Protein AF-A0A383S2K7-F1 (afdb_monomer)

Radius of gyration: 27.55 Å; Cα contacts (8 Å, |Δi|>4): 71; chains: 1; bounding box: 67×61×61 Å

Organism: NCBI:txid119981

InterPro domains:
  IPR003716 DNA-directed RNA polymerase, omega subunit [MF_00366] (6-78)
  IPR003716 DNA-directed RNA polymerase, omega subunit [PTHR34476] (7-88)
  IPR003716 DNA-directed RNA polymerase, omega subunit [TIGR00690] (7-76)
  IPR006110 RNA polymerase, subunit omega/Rpo6/RPB6 [PF01192] (13-77)
  IPR006110 RNA polymerase, subunit omega/Rpo6/RPB6 [SM01409] (13-77)
  IPR036161 RPB6/omega subunit-like superfamily [G3DSA:3.90.940.10] (10-98)
  IPR036161 RPB6/omega subunit-like superfamily [SSF63562] (8-86)

Foldseek 3Di:
DDDPDPCPPPPVLLCVLPVDPVVSCVQLVVQLVLQVVCVVCVVVPDRPGDHQPDDDDVPDRSSVSSSVCSSVVVDDDDDDDPVVVVVVVVVVVVPPVPPPPPPCPVVVVVPDPDDDDD

Mean predicted aligned error: 14.01 Å

Solvent-accessible surface area (backbone atoms only — not comparable to full-atom values): 7595 Å² total; per-residue (Å²): 133,80,66,76,76,98,46,63,69,48,73,70,62,43,48,78,73,30,99,41,76,68,54,44,53,51,53,30,53,54,45,15,48,36,33,47,49,21,67,64,27,66,83,70,76,57,81,84,44,64,60,79,92,58,96,75,64,90,88,58,54,41,54,60,53,28,46,48,33,47,63,67,64,78,64,87,84,78,88,77,59,65,68,59,53,51,48,53,52,54,52,67,71,60,53,75,88,72,67,78,63,67,90,58,65,76,55,67,75,68,72,72,90,78,91,86,80,136

Structure (mmCIF, N/CA/C/O backbone):
data_AF-A0A383S2K7-F1
#
_entry.id   AF-A0A383S2K7-F1
#
loop_
_atom_site.group_PDB
_atom_site.id
_atom_site.type_symbol
_atom_site.label_atom_id
_atom_site.label_alt_id
_atom_site.label_comp_id
_atom_site.label_asym_id
_atom_site.label_entity_id
_atom_site.label_seq_id
_atom_site.pdbx_PDB_ins_code
_atom_site.Cartn_x
_atom_site.Cartn_y
_atom_site.Cartn_z
_atom_site.occupancy
_atom_site.B_iso_or_equiv
_atom_site.auth_seq_id
_atom_site.auth_comp_id
_atom_site.auth_asym_id
_atom_site.auth_atom_id
_atom_site.pdbx_PDB_model_num
ATOM 1 N N . MET A 1 1 ? -12.571 -20.388 15.373 1.00 38.66 1 MET A N 1
ATOM 2 C CA . MET A 1 1 ? -11.587 -19.719 16.246 1.00 38.66 1 MET A CA 1
ATOM 3 C C . MET A 1 1 ? -11.066 -18.555 15.426 1.00 38.66 1 MET A C 1
ATOM 5 O O . MET A 1 1 ? -10.337 -18.786 14.475 1.00 38.66 1 MET A O 1
ATOM 9 N N . THR A 1 2 ? -11.609 -17.361 15.644 1.00 52.72 2 THR A N 1
ATOM 10 C CA . THR A 1 2 ? -11.209 -16.138 14.935 1.00 52.72 2 THR A CA 1
ATOM 11 C C . THR A 1 2 ? -9.810 -15.739 15.405 1.00 52.72 2 THR A C 1
ATOM 13 O O . THR A 1 2 ? -9.583 -15.753 16.616 1.00 52.72 2 THR A O 1
ATOM 16 N N . PRO A 1 3 ? -8.855 -15.445 14.508 1.00 50.84 3 PRO A N 1
ATOM 17 C CA . PRO A 1 3 ? -7.537 -14.986 14.926 1.00 50.84 3 PRO A CA 1
ATOM 18 C C . PRO A 1 3 ? -7.681 -13.609 15.586 1.00 50.84 3 PRO A C 1
ATOM 20 O O . PRO A 1 3 ? -8.101 -12.646 14.951 1.00 50.84 3 PRO A O 1
ATOM 23 N N . GLU A 1 4 ? -7.389 -13.519 16.883 1.00 47.62 4 GLU A N 1
ATOM 24 C CA . GLU A 1 4 ? -7.409 -12.260 17.629 1.00 47.62 4 GLU A CA 1
ATOM 25 C C . GLU A 1 4 ? -5.987 -11.702 17.758 1.00 47.62 4 GLU A C 1
ATOM 27 O O . GLU A 1 4 ? -5.099 -12.371 18.282 1.00 47.62 4 GLU A O 1
ATOM 32 N N . GLY A 1 5 ? -5.784 -10.459 17.306 1.00 55.66 5 GLY A N 1
ATOM 33 C CA . GLY A 1 5 ? -4.545 -9.698 17.503 1.00 55.66 5 GLY A CA 1
ATOM 34 C C . GLY A 1 5 ? -3.417 -10.038 16.516 1.00 55.66 5 GLY A C 1
ATOM 35 O O . GLY A 1 5 ? -2.960 -11.173 16.425 1.00 55.66 5 GLY A O 1
ATOM 36 N N . SER A 1 6 ? -2.983 -9.023 15.756 1.00 54.38 6 SER A N 1
ATOM 37 C CA . SER A 1 6 ? -1.905 -8.994 14.738 1.00 54.38 6 SER A CA 1
ATOM 38 C C . SER A 1 6 ? -1.874 -10.071 13.640 1.00 54.38 6 SER A C 1
ATOM 40 O O . SER A 1 6 ? -1.004 -9.999 12.779 1.00 54.38 6 SER A O 1
ATOM 42 N N . THR A 1 7 ? -2.757 -11.068 13.672 1.00 56.25 7 THR A N 1
ATOM 43 C CA . THR A 1 7 ? -2.782 -12.234 12.765 1.00 56.25 7 THR A CA 1
ATOM 44 C C . THR A 1 7 ? -4.076 -12.335 11.953 1.00 56.25 7 THR A C 1
ATOM 46 O O . THR A 1 7 ? -4.315 -13.339 11.291 1.00 56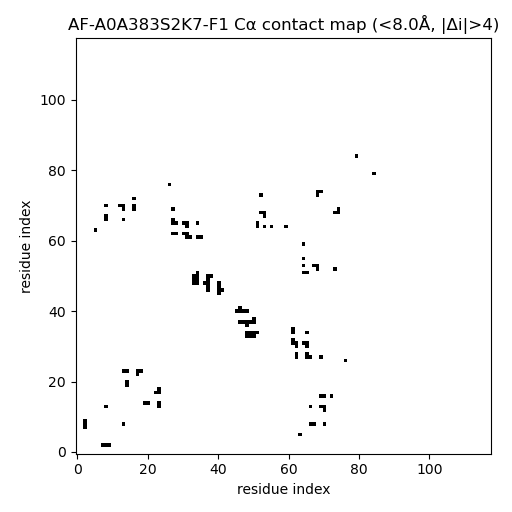.25 7 THR A O 1
ATOM 49 N N . ALA A 1 8 ? -4.906 -11.293 12.008 1.00 63.25 8 ALA A N 1
ATOM 50 C CA . ALA A 1 8 ? -6.060 -11.105 11.143 1.00 63.25 8 ALA A CA 1
ATOM 51 C C . ALA A 1 8 ? -5.751 -9.937 10.193 1.00 63.25 8 ALA A C 1
ATOM 53 O O . ALA A 1 8 ? -5.478 -8.843 10.703 1.00 63.25 8 ALA A O 1
ATOM 54 N N . PRO A 1 9 ? -5.784 -10.110 8.861 1.00 75.75 9 PRO A N 1
ATOM 55 C CA . PRO A 1 9 ? -6.049 -11.332 8.077 1.00 75.75 9 PRO A CA 1
ATOM 56 C C . PRO A 1 9 ? -4.930 -12.385 8.163 1.00 75.75 9 PRO A C 1
ATOM 58 O O . PRO A 1 9 ? -3.791 -12.058 8.513 1.00 75.75 9 PRO A O 1
ATOM 61 N N . SER A 1 10 ? -5.253 -13.653 7.871 1.00 84.00 10 SER A N 1
ATOM 62 C CA . SER A 1 10 ? -4.236 -14.707 7.854 1.00 84.00 10 SER A CA 1
ATOM 63 C C . SER A 1 10 ? -3.337 -14.559 6.622 1.00 84.00 10 SER A C 1
ATOM 65 O O . SER A 1 10 ? -3.732 -14.011 5.595 1.00 84.00 10 SER A O 1
ATOM 67 N N . VAL A 1 11 ? -2.089 -15.024 6.716 1.00 83.75 11 VAL A N 1
ATOM 68 C CA . VAL A 1 11 ? -1.142 -14.912 5.592 1.00 83.75 11 VAL A CA 1
ATOM 69 C C . VAL A 1 11 ? -1.595 -15.744 4.395 1.00 83.75 11 VAL A C 1
ATOM 71 O O . VAL A 1 11 ? -1.309 -15.358 3.268 1.00 83.75 11 VAL A O 1
ATOM 74 N N . ASP A 1 12 ? -2.286 -16.858 4.629 1.00 85.25 12 ASP A N 1
ATOM 75 C CA . ASP A 1 12 ? -2.773 -17.717 3.553 1.00 85.25 12 ASP A CA 1
ATOM 76 C C . ASP A 1 12 ? -3.890 -17.019 2.762 1.00 85.25 12 ASP A C 1
ATOM 78 O O . ASP A 1 12 ? -3.817 -17.003 1.536 1.00 85.25 12 ASP A O 1
ATOM 82 N N . ASP A 1 13 ? -4.813 -16.330 3.445 1.00 88.81 13 ASP A N 1
ATOM 83 C CA . ASP A 1 13 ? -5.873 -15.533 2.799 1.00 88.81 13 ASP A CA 1
ATOM 84 C C . ASP A 1 13 ? -5.263 -14.421 1.922 1.00 88.81 13 ASP A C 1
ATOM 86 O O . ASP A 1 13 ? -5.619 -14.226 0.762 1.00 88.81 13 ASP A O 1
ATOM 90 N N . LEU A 1 14 ? -4.233 -13.739 2.430 1.00 88.50 14 LEU A N 1
ATOM 91 C CA . LEU A 1 14 ? -3.540 -12.682 1.688 1.00 88.50 14 LEU A CA 1
ATOM 92 C C . LEU A 1 14 ? -2.818 -13.178 0.426 1.00 88.50 14 LEU A C 1
ATOM 94 O O . LEU A 1 14 ? -2.623 -12.408 -0.519 1.00 88.50 14 LEU A O 1
ATOM 98 N N . LEU A 1 15 ? -2.388 -14.441 0.409 1.00 90.75 15 LEU A N 1
ATOM 99 C CA . LEU A 1 15 ? -1.729 -15.049 -0.747 1.00 90.75 15 LEU A CA 1
ATOM 100 C C . LEU A 1 15 ? -2.722 -15.467 -1.842 1.00 90.75 15 LEU A C 1
ATOM 102 O O . LEU A 1 15 ? -2.290 -15.774 -2.950 1.00 90.75 15 LEU A O 1
ATOM 106 N N . GLU A 1 16 ? -4.033 -15.418 -1.592 1.00 90.88 16 GLU A N 1
ATOM 107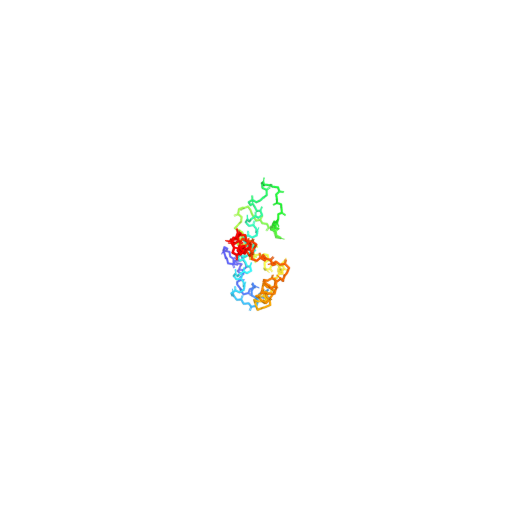 C CA . GLU A 1 16 ? -5.040 -15.548 -2.655 1.00 90.88 16 GLU A CA 1
ATOM 108 C C . GLU A 1 16 ? -5.077 -14.299 -3.555 1.00 90.88 16 GLU A C 1
ATOM 110 O O . GLU A 1 16 ? -5.397 -14.386 -4.741 1.00 90.88 16 GLU A O 1
ATOM 115 N N . HIS A 1 17 ? -4.683 -13.141 -3.014 1.00 89.62 17 HIS A N 1
ATOM 116 C CA . HIS A 1 17 ? -4.665 -11.856 -3.720 1.00 89.62 17 HIS A CA 1
ATOM 117 C C . HIS A 1 17 ? -3.300 -11.507 -4.326 1.00 89.62 17 HIS A C 1
ATOM 119 O O . HIS A 1 17 ? -3.201 -10.654 -5.214 1.00 89.62 17 HIS A O 1
ATOM 125 N N . VAL A 1 18 ? -2.225 -12.137 -3.845 1.00 88.56 18 VAL A N 1
ATOM 126 C CA . VAL A 1 18 ? -0.851 -11.826 -4.244 1.00 88.56 18 VAL A CA 1
ATOM 127 C C . VAL A 1 18 ? -0.072 -13.106 -4.526 1.00 88.56 18 VAL A C 1
ATOM 129 O O . VAL A 1 18 ? -0.016 -14.015 -3.710 1.00 88.56 18 VAL A O 1
ATOM 132 N N . ASP A 1 19 ? 0.605 -13.138 -5.669 1.00 86.75 19 ASP A N 1
ATOM 133 C CA . ASP A 1 19 ? 1.316 -14.303 -6.209 1.00 86.75 19 ASP A CA 1
ATOM 134 C C . ASP A 1 19 ? 2.465 -14.849 -5.334 1.00 86.75 19 ASP A C 1
ATOM 136 O O . ASP A 1 19 ? 2.860 -16.009 -5.460 1.00 86.75 19 ASP A O 1
ATOM 140 N N . SER A 1 20 ? 3.057 -14.013 -4.477 1.00 91.12 20 SER A N 1
ATOM 141 C CA . SER A 1 20 ? 4.238 -14.366 -3.696 1.00 91.12 20 SER A CA 1
ATOM 142 C C . SER A 1 20 ? 4.327 -13.619 -2.367 1.00 91.12 20 SER A C 1
ATOM 144 O O . SER A 1 20 ? 3.948 -12.454 -2.231 1.00 91.12 20 SER A O 1
ATOM 146 N N . LYS A 1 21 ? 4.956 -14.268 -1.378 1.00 91.31 21 LYS A N 1
ATOM 147 C CA . LYS A 1 21 ? 5.216 -13.681 -0.050 1.00 91.31 21 LYS A CA 1
ATOM 148 C C . LYS A 1 21 ? 6.045 -12.398 -0.125 1.00 91.31 21 LYS A C 1
ATOM 150 O O . LYS A 1 21 ? 5.797 -11.457 0.622 1.00 91.31 21 LYS A O 1
ATOM 155 N N . TYR A 1 22 ? 7.024 -12.347 -1.027 1.00 93.19 22 TYR A N 1
ATOM 156 C CA . TYR A 1 22 ? 7.849 -11.155 -1.224 1.00 93.19 22 TYR A CA 1
ATOM 157 C C . TYR A 1 22 ? 7.029 -10.001 -1.785 1.00 93.19 22 TYR A C 1
ATOM 159 O O . TYR A 1 22 ? 7.147 -8.871 -1.309 1.00 93.19 22 TYR A O 1
ATOM 167 N N . ARG A 1 23 ? 6.159 -10.284 -2.757 1.00 91.62 23 ARG A N 1
ATOM 168 C CA . ARG A 1 23 ? 5.293 -9.262 -3.323 1.00 91.62 23 ARG A CA 1
ATOM 169 C C . ARG A 1 23 ? 4.278 -8.754 -2.317 1.00 91.62 23 ARG A C 1
ATOM 171 O O . ARG A 1 23 ? 4.098 -7.544 -2.236 1.00 91.62 23 ARG A O 1
ATOM 178 N N . LEU A 1 24 ? 3.711 -9.633 -1.493 1.00 92.50 24 LEU A N 1
ATOM 179 C CA . LEU A 1 24 ? 2.820 -9.232 -0.407 1.00 92.50 24 LEU A CA 1
ATOM 180 C C . LEU A 1 24 ? 3.488 -8.185 0.496 1.00 92.50 24 LEU A C 1
ATOM 182 O O . LEU A 1 24 ? 2.903 -7.139 0.770 1.00 92.50 24 LEU A O 1
ATOM 186 N N . VAL A 1 25 ? 4.745 -8.416 0.891 1.00 94.44 25 VAL A N 1
ATOM 187 C CA . VAL A 1 25 ? 5.515 -7.460 1.702 1.00 94.44 25 VAL A CA 1
ATOM 188 C C . VAL A 1 25 ? 5.701 -6.126 0.976 1.00 94.44 25 VAL A C 1
ATOM 190 O O . VAL A 1 25 ? 5.516 -5.074 1.584 1.00 94.44 25 VAL A O 1
ATOM 193 N N . LEU A 1 26 ? 6.044 -6.145 -0.315 1.00 93.44 26 LEU A N 1
ATOM 194 C CA . LEU A 1 26 ? 6.251 -4.922 -1.097 1.00 93.44 26 LEU A CA 1
ATOM 195 C C . LEU A 1 26 ? 4.960 -4.112 -1.262 1.00 93.44 26 LEU A C 1
ATOM 197 O O . LEU A 1 26 ? 4.967 -2.902 -1.027 1.00 93.44 26 LEU A O 1
ATOM 201 N N . VAL A 1 27 ? 3.860 -4.771 -1.633 1.00 93.88 27 VAL A N 1
ATOM 202 C CA . VAL A 1 27 ? 2.548 -4.141 -1.836 1.00 93.88 27 VAL A CA 1
ATOM 203 C C . VAL A 1 27 ? 2.041 -3.558 -0.519 1.00 93.88 27 VAL A C 1
ATOM 205 O O . VAL A 1 27 ? 1.741 -2.363 -0.460 1.00 93.88 27 VAL A O 1
ATOM 208 N N . ALA A 1 28 ? 2.053 -4.345 0.561 1.00 94.31 28 ALA A N 1
ATOM 209 C CA . ALA A 1 28 ? 1.625 -3.889 1.880 1.00 94.31 28 ALA A CA 1
ATOM 210 C C . ALA A 1 28 ? 2.487 -2.722 2.390 1.00 94.31 28 ALA A C 1
ATOM 212 O O . ALA A 1 28 ? 1.955 -1.724 2.877 1.00 94.31 28 ALA A O 1
ATOM 213 N N . ALA A 1 29 ? 3.815 -2.790 2.234 1.00 95.50 29 ALA A N 1
ATOM 214 C CA . ALA A 1 29 ? 4.716 -1.726 2.675 1.00 95.50 29 ALA A CA 1
ATOM 215 C C . ALA A 1 29 ? 4.524 -0.427 1.881 1.00 95.50 29 ALA A C 1
ATOM 217 O O . ALA A 1 29 ? 4.504 0.657 2.470 1.00 95.50 29 ALA A O 1
ATOM 218 N N . LYS A 1 30 ? 4.378 -0.515 0.553 1.00 95.12 30 LYS A N 1
ATOM 219 C CA . LYS A 1 30 ? 4.144 0.658 -0.299 1.00 95.12 30 LYS A CA 1
ATOM 220 C C 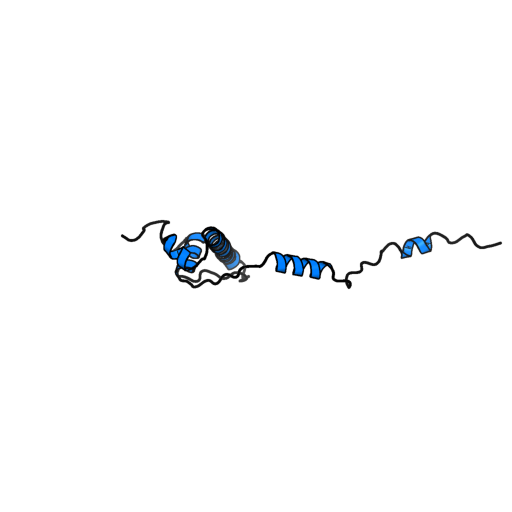. LYS A 1 30 ? 2.807 1.310 0.041 1.00 95.12 30 LYS A C 1
ATOM 222 O O . LYS A 1 30 ? 2.759 2.523 0.249 1.00 95.12 30 LYS A O 1
ATOM 227 N N . ARG A 1 31 ? 1.750 0.509 0.183 1.00 96.50 31 ARG A N 1
ATOM 228 C CA . ARG A 1 31 ? 0.423 1.009 0.545 1.00 96.50 31 ARG A CA 1
ATOM 229 C C . ARG A 1 31 ? 0.395 1.626 1.945 1.00 96.50 31 ARG A C 1
ATOM 231 O O . ARG A 1 31 ? -0.130 2.721 2.118 1.00 96.50 31 ARG A O 1
ATOM 238 N N . ALA A 1 32 ? 1.048 1.007 2.927 1.00 96.25 32 ALA A N 1
ATOM 239 C CA . ALA A 1 32 ? 1.159 1.561 4.276 1.00 96.25 32 ALA A CA 1
ATOM 240 C C . ALA A 1 32 ? 1.848 2.939 4.295 1.00 96.25 32 ALA A C 1
ATOM 242 O O . ALA A 1 32 ? 1.441 3.824 5.049 1.00 96.25 32 ALA A O 1
ATOM 243 N N . ARG A 1 33 ? 2.869 3.153 3.449 1.00 95.56 33 ARG A N 1
ATOM 244 C CA . ARG A 1 33 ? 3.509 4.471 3.285 1.00 95.56 33 ARG A CA 1
ATOM 245 C C . ARG A 1 33 ? 2.554 5.500 2.683 1.00 95.56 33 ARG A C 1
ATOM 247 O O . ARG A 1 33 ? 2.548 6.627 3.161 1.00 95.56 33 ARG A O 1
ATOM 254 N N . GLN A 1 34 ? 1.737 5.113 1.701 1.00 94.75 34 GLN A N 1
ATOM 255 C CA . GLN A 1 34 ? 0.721 5.987 1.102 1.00 94.75 34 GLN A CA 1
ATOM 256 C C . GLN A 1 34 ? -0.320 6.434 2.140 1.00 94.75 34 GLN A C 1
ATOM 258 O O . GLN A 1 34 ? -0.603 7.623 2.252 1.00 94.75 34 GLN A O 1
ATOM 263 N N . ILE A 1 35 ? -0.824 5.502 2.957 1.00 94.44 35 ILE A N 1
ATOM 264 C CA . ILE A 1 35 ? -1.774 5.799 4.044 1.00 94.44 35 ILE A CA 1
ATOM 265 C C . ILE A 1 35 ? -1.136 6.723 5.090 1.00 94.44 35 ILE A C 1
ATOM 267 O O . ILE A 1 35 ? -1.762 7.674 5.553 1.00 94.44 35 ILE A O 1
ATOM 271 N N . ASN A 1 36 ? 0.123 6.475 5.458 1.00 93.31 36 ASN A N 1
ATOM 272 C CA . ASN A 1 36 ? 0.830 7.330 6.408 1.00 93.31 36 ASN A CA 1
ATOM 273 C C . ASN A 1 36 ? 1.038 8.750 5.856 1.00 93.31 36 ASN A C 1
ATOM 275 O O . ASN A 1 36 ? 0.790 9.724 6.562 1.00 93.31 36 ASN A O 1
ATOM 279 N N . ALA A 1 37 ? 1.439 8.866 4.587 1.00 93.19 37 ALA A N 1
ATOM 280 C CA . ALA A 1 37 ? 1.595 10.150 3.914 1.00 93.19 37 ALA A CA 1
ATOM 281 C C . ALA A 1 37 ? 0.267 10.914 3.841 1.00 93.19 37 ALA A C 1
ATOM 283 O O . ALA A 1 37 ? 0.250 12.105 4.131 1.00 93.19 37 ALA A O 1
ATOM 284 N N . TYR A 1 38 ? -0.849 10.230 3.561 1.00 92.31 38 TYR A N 1
ATOM 285 C CA . TYR A 1 38 ? -2.185 10.827 3.606 1.00 92.31 38 TYR A CA 1
ATOM 286 C C . TYR A 1 38 ? -2.491 11.454 4.973 1.00 92.31 38 TYR A C 1
ATOM 288 O O . TYR A 1 38 ? -2.898 12.612 5.041 1.00 92.31 38 TYR A O 1
ATOM 296 N N . TYR A 1 39 ? -2.242 10.734 6.074 1.00 89.94 39 TYR A N 1
ATOM 297 C CA . TYR A 1 39 ? -2.472 11.281 7.416 1.00 89.94 39 TYR A CA 1
ATOM 298 C C . TYR A 1 39 ? -1.553 12.461 7.754 1.00 89.94 39 TYR A C 1
ATOM 300 O O . TYR A 1 39 ? -1.985 13.371 8.458 1.00 89.94 39 TYR A O 1
ATOM 308 N N . SER A 1 40 ? -0.314 12.474 7.254 1.00 87.88 40 SER A N 1
ATOM 309 C CA . SER A 1 40 ? 0.593 13.618 7.414 1.00 87.88 40 SER A CA 1
ATOM 310 C C . SER A 1 40 ? 0.159 14.833 6.586 1.00 87.88 40 SER A C 1
ATOM 312 O O . SER A 1 40 ? 0.215 15.953 7.080 1.00 87.88 40 SER A O 1
ATOM 314 N N . GLN A 1 41 ? -0.322 14.618 5.360 1.00 87.06 41 GLN A N 1
ATOM 315 C CA . GLN A 1 41 ? -0.710 15.679 4.424 1.00 87.06 41 GLN A CA 1
ATOM 316 C C . GLN A 1 41 ? -2.104 16.265 4.686 1.00 87.06 41 GLN A C 1
ATOM 318 O O . GLN A 1 41 ? -2.399 17.373 4.238 1.00 87.06 41 GLN A O 1
ATOM 323 N N . LEU A 1 42 ? -2.968 15.563 5.428 1.00 79.94 42 LEU A N 1
ATOM 324 C CA . LEU A 1 42 ? -4.342 15.999 5.700 1.00 79.94 42 LEU A CA 1
ATOM 325 C C . LEU A 1 42 ? -4.413 17.392 6.357 1.00 79.94 42 LEU A C 1
ATOM 327 O O . LEU A 1 42 ? -5.380 18.120 6.150 1.00 79.94 42 LEU A O 1
ATOM 331 N N . GLY A 1 43 ? -3.383 17.778 7.119 1.00 72.31 43 GLY A N 1
ATOM 332 C CA . GLY A 1 43 ? -3.269 19.111 7.721 1.00 72.31 43 GLY A CA 1
ATOM 333 C C . GLY A 1 43 ? -2.735 20.201 6.783 1.00 72.31 43 GLY A C 1
ATOM 334 O O . GLY A 1 43 ? -2.921 21.382 7.061 1.00 72.31 43 GLY A O 1
ATOM 335 N N . GLU A 1 44 ? -2.093 19.823 5.678 1.00 78.12 44 GLU A N 1
ATOM 336 C CA . GLU A 1 44 ? -1.389 20.727 4.756 1.00 78.12 44 GLU A CA 1
ATOM 337 C C . GLU A 1 44 ? -2.216 21.057 3.497 1.00 78.12 44 GLU A C 1
ATOM 339 O O . GLU A 1 44 ? -1.828 21.913 2.707 1.00 78.12 44 GLU A O 1
ATOM 344 N N . GLY A 1 45 ?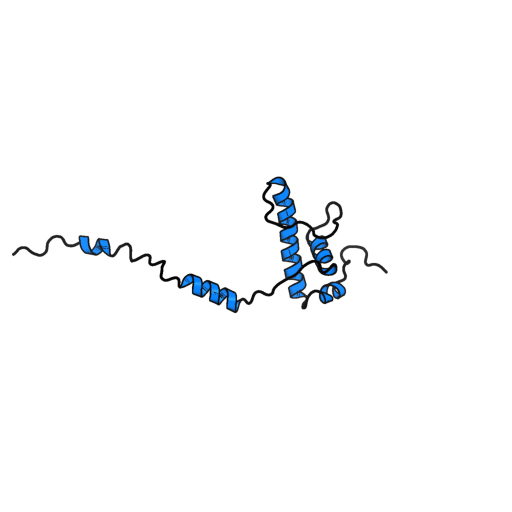 -3.377 20.414 3.307 1.00 72.06 45 GLY A N 1
ATOM 345 C CA . GLY A 1 45 ? -4.302 20.688 2.196 1.00 72.06 45 GLY A CA 1
ATOM 346 C C . GLY A 1 45 ? -3.856 20.143 0.831 1.00 72.06 45 GLY A C 1
ATOM 347 O O . GLY A 1 45 ? -4.522 20.385 -0.174 1.00 72.06 45 GLY A O 1
ATOM 348 N N . LEU A 1 46 ? -2.757 19.387 0.793 1.00 69.19 46 LEU A N 1
ATOM 349 C CA . LEU A 1 46 ? -2.203 18.741 -0.396 1.00 69.19 46 LEU A CA 1
ATOM 350 C C . LEU A 1 46 ? -2.628 17.267 -0.412 1.00 69.19 46 LEU A C 1
ATOM 352 O O . LEU A 1 46 ? -1.968 16.412 0.165 1.00 69.19 46 LEU A O 1
ATOM 356 N N . LEU A 1 47 ? -3.762 16.952 -1.039 1.00 72.50 47 LEU A N 1
ATOM 357 C CA . LEU A 1 47 ? -4.284 15.578 -1.110 1.00 72.50 47 LEU A CA 1
ATOM 358 C C . LEU A 1 47 ? -3.666 14.788 -2.274 1.00 72.50 47 LEU A C 1
ATOM 360 O O . LEU A 1 47 ? -4.366 14.339 -3.178 1.00 72.50 47 LEU A O 1
ATOM 364 N N . GLU A 1 48 ? -2.345 14.626 -2.258 1.00 85.12 48 GLU A N 1
ATOM 365 C CA . GLU A 1 48 ? -1.634 13.832 -3.272 1.00 85.12 48 GLU A CA 1
ATOM 366 C C . GLU A 1 48 ? -1.811 12.323 -3.052 1.00 85.12 48 GLU A C 1
ATOM 368 O O . GLU A 1 48 ? -1.822 11.541 -4.003 1.00 85.12 48 GLU A O 1
ATOM 373 N N . ASN A 1 49 ? -1.948 11.900 -1.791 1.00 87.62 49 ASN A N 1
ATOM 374 C CA . ASN A 1 49 ? -2.073 10.494 -1.417 1.00 87.62 49 ASN A CA 1
ATOM 375 C C . ASN A 1 49 ? -3.520 10.105 -1.105 1.00 87.62 49 ASN A C 1
ATOM 377 O O . ASN A 1 49 ? -4.290 10.881 -0.545 1.00 87.62 49 ASN A O 1
ATOM 381 N N . VAL A 1 50 ? -3.874 8.858 -1.424 1.00 91.50 50 VAL A N 1
ATOM 382 C CA . VAL A 1 50 ? -5.206 8.302 -1.160 1.00 91.50 50 VAL A CA 1
ATOM 383 C C . VAL A 1 50 ? -5.239 7.704 0.243 1.00 91.50 50 VAL A C 1
ATOM 385 O O . VAL A 1 50 ? -4.397 6.863 0.579 1.00 91.50 50 VAL A O 1
ATOM 388 N N . GLY A 1 51 ? -6.224 8.121 1.039 1.00 92.31 51 GLY A N 1
ATOM 389 C CA . GLY A 1 51 ? -6.465 7.606 2.385 1.00 92.31 51 GLY A CA 1
ATOM 390 C C . GLY A 1 51 ? -6.933 6.146 2.421 1.00 92.31 51 GLY A C 1
ATOM 391 O O . GLY A 1 51 ? -6.958 5.479 1.385 1.00 92.31 51 GLY A O 1
ATOM 392 N N . PRO A 1 52 ? -7.272 5.629 3.612 1.00 94.44 52 PRO A N 1
ATOM 393 C CA . PRO A 1 52 ? -7.789 4.272 3.776 1.00 94.44 52 PRO A CA 1
ATOM 394 C C . PRO A 1 52 ? -9.023 3.991 2.908 1.00 94.44 52 PRO A C 1
ATOM 396 O O . PRO A 1 52 ? -9.915 4.831 2.809 1.00 94.44 52 PRO A O 1
ATOM 399 N N . LEU A 1 53 ? -9.071 2.802 2.311 1.00 93.38 53 LEU A N 1
ATOM 400 C CA . LEU A 1 53 ? -10.170 2.308 1.471 1.00 93.38 53 LEU A CA 1
ATOM 401 C C . LEU A 1 53 ? -11.144 1.404 2.236 1.00 93.38 53 LEU A C 1
ATOM 403 O O . LEU A 1 53 ? -12.213 1.075 1.730 1.00 93.38 53 LEU A O 1
ATOM 407 N N . VAL A 1 54 ? -10.771 0.995 3.447 1.00 92.88 54 VAL A N 1
ATOM 408 C CA . VAL A 1 54 ? -11.602 0.214 4.368 1.00 92.88 54 VAL A CA 1
ATOM 409 C C . VAL A 1 54 ? -11.869 1.020 5.631 1.00 92.88 54 VAL A C 1
ATOM 411 O O . VAL A 1 54 ? -11.099 1.917 5.978 1.00 92.88 54 VAL A O 1
ATOM 414 N N . ASP A 1 55 ? -12.924 0.661 6.358 1.00 91.38 55 ASP A N 1
ATOM 415 C CA . ASP A 1 55 ? -13.213 1.267 7.656 1.00 91.38 55 ASP A CA 1
ATOM 416 C C . ASP A 1 55 ? -12.052 1.033 8.629 1.00 91.38 55 ASP A C 1
ATOM 418 O O . ASP A 1 55 ? -11.635 -0.110 8.852 1.00 91.38 55 ASP A O 1
ATOM 422 N N . THR A 1 56 ? -11.526 2.113 9.210 1.00 89.56 56 THR A N 1
ATOM 423 C CA . THR A 1 56 ? -10.373 2.079 10.120 1.00 89.56 56 THR A CA 1
ATOM 424 C C . THR A 1 56 ? -10.779 2.357 11.557 1.00 89.56 56 THR A C 1
ATOM 426 O O . THR A 1 56 ? -11.553 3.280 11.822 1.00 89.56 56 THR A O 1
ATOM 429 N N . GLY A 1 57 ? -10.190 1.620 12.497 1.00 85.94 57 GLY A N 1
ATOM 430 C CA . GLY A 1 57 ? -10.326 1.916 13.922 1.00 85.94 57 GLY A CA 1
ATOM 431 C C . GLY A 1 57 ? -9.523 3.156 14.359 1.00 85.94 57 GLY A C 1
ATOM 432 O O . GLY A 1 57 ? -8.614 3.607 13.654 1.00 85.94 57 GLY A O 1
ATOM 433 N N . PRO A 1 58 ? -9.806 3.715 15.551 1.00 84.38 58 PRO A N 1
ATOM 434 C CA . PRO A 1 58 ? -9.006 4.800 16.111 1.00 84.38 58 PRO A CA 1
ATOM 435 C C . PRO A 1 58 ? -7.551 4.353 16.328 1.00 84.38 58 PRO A C 1
ATOM 437 O O . PRO A 1 58 ? -7.293 3.341 16.974 1.00 84.38 58 PRO A O 1
ATOM 440 N N . GLN A 1 59 ? -6.601 5.136 15.804 1.00 84.50 59 GLN A N 1
ATOM 441 C CA . GLN A 1 59 ? -5.152 4.875 15.871 1.00 84.50 59 GLN A CA 1
ATOM 442 C C . GLN A 1 59 ? -4.695 3.516 15.307 1.00 84.50 59 GLN A C 1
ATOM 444 O O . GLN A 1 59 ? -3.657 2.980 15.716 1.00 84.50 59 GLN A O 1
ATOM 449 N N . GLU A 1 60 ? -5.431 2.962 14.344 1.00 90.00 60 GLU A N 1
ATOM 450 C CA . GLU A 1 60 ? -4.990 1.765 13.637 1.00 90.00 60 GLU A CA 1
ATOM 451 C C . GLU A 1 60 ? -3.671 2.028 12.885 1.00 90.00 60 GLU A C 1
ATOM 453 O O . GLU A 1 60 ? -3.435 3.103 12.328 1.00 90.00 60 GLU A O 1
ATOM 458 N N . LYS A 1 61 ? -2.754 1.053 12.904 1.00 92.69 61 LYS A N 1
ATOM 459 C CA . LYS A 1 61 ? -1.454 1.202 12.240 1.00 92.69 61 LYS A CA 1
ATOM 460 C C . LYS A 1 61 ? -1.637 1.140 10.716 1.00 92.69 61 LYS A C 1
ATOM 462 O O . LYS A 1 61 ? -2.307 0.219 10.252 1.00 92.69 61 LYS A O 1
ATOM 467 N N . PRO A 1 62 ? -0.962 1.996 9.922 1.00 94.81 62 PRO A N 1
ATOM 468 C CA . PRO A 1 62 ? -1.081 1.986 8.458 1.00 94.81 62 PRO A CA 1
ATOM 469 C C . PRO A 1 62 ? -0.830 0.622 7.804 1.00 94.81 62 PRO A C 1
ATOM 471 O O . PRO A 1 62 ? -1.476 0.282 6.821 1.00 94.81 62 PRO A O 1
ATOM 474 N N . LEU A 1 63 ? 0.075 -0.187 8.367 1.00 93.94 63 LEU A N 1
ATOM 475 C CA . LEU A 1 63 ? 0.335 -1.539 7.869 1.00 93.94 63 LEU A CA 1
ATOM 476 C C . LEU A 1 63 ? -0.850 -2.490 8.091 1.00 93.94 63 LEU A C 1
ATOM 478 O O . LEU A 1 63 ? -1.157 -3.273 7.203 1.00 93.94 63 LEU A O 1
ATOM 482 N N . SER A 1 64 ? -1.530 -2.397 9.238 1.00 92.94 64 SER A N 1
ATOM 483 C CA . SER A 1 64 ? -2.735 -3.192 9.529 1.00 92.94 64 SER A CA 1
ATOM 484 C C . SER A 1 64 ? -3.843 -2.880 8.526 1.00 92.94 64 SER A C 1
ATOM 486 O O . SER A 1 64 ? -4.426 -3.787 7.938 1.00 92.94 64 SER A O 1
ATOM 488 N N . ILE A 1 65 ? -4.054 -1.588 8.261 1.00 93.81 65 ILE A N 1
ATOM 489 C CA . ILE A 1 65 ? -5.030 -1.115 7.276 1.00 93.81 65 ILE A CA 1
ATOM 490 C C . ILE A 1 65 ? -4.679 -1.662 5.888 1.00 93.81 65 ILE A C 1
ATOM 492 O O . ILE A 1 65 ? -5.530 -2.253 5.233 1.00 93.81 65 ILE A O 1
ATOM 496 N N . ALA A 1 66 ? -3.415 -1.544 5.468 1.00 94.50 66 ALA A N 1
ATOM 497 C CA . ALA A 1 66 ? -2.968 -2.045 4.171 1.00 94.50 66 ALA A CA 1
ATOM 498 C C . ALA A 1 66 ? -3.196 -3.558 4.008 1.00 94.50 66 ALA A C 1
ATOM 500 O O . ALA A 1 66 ? -3.616 -3.990 2.941 1.00 94.50 66 ALA A O 1
ATOM 501 N N . MET A 1 67 ? -2.963 -4.371 5.047 1.00 92.56 67 MET A N 1
ATOM 502 C CA . MET A 1 67 ? -3.232 -5.813 4.967 1.00 92.56 67 MET A CA 1
ATOM 503 C C . MET A 1 67 ? -4.728 -6.112 4.825 1.00 92.56 67 MET A C 1
ATOM 505 O O . MET A 1 67 ? -5.099 -6.966 4.028 1.00 92.56 67 MET A O 1
ATOM 509 N N . ARG A 1 68 ? -5.594 -5.373 5.525 1.00 92.94 68 ARG A N 1
ATOM 510 C CA . ARG A 1 68 ? -7.052 -5.514 5.388 1.00 92.94 68 ARG A CA 1
ATOM 511 C C . ARG A 1 68 ? -7.578 -5.064 4.028 1.00 92.94 68 ARG A C 1
ATOM 513 O O . ARG A 1 68 ? -8.544 -5.625 3.536 1.00 92.94 68 ARG A O 1
ATOM 520 N N . GLU A 1 69 ? -6.963 -4.058 3.418 1.00 94.44 69 GLU A N 1
ATOM 521 C CA . GLU A 1 69 ? -7.320 -3.636 2.060 1.00 94.44 69 GLU A CA 1
ATOM 522 C C . GLU A 1 69 ? -6.928 -4.678 1.003 1.00 94.44 69 GLU A C 1
ATOM 524 O O . GLU A 1 69 ? -7.658 -4.862 0.030 1.00 94.44 69 GLU A O 1
ATOM 529 N N . ILE A 1 70 ? -5.800 -5.373 1.197 1.00 93.88 70 ILE A N 1
ATOM 530 C CA . ILE A 1 70 ? -5.392 -6.488 0.329 1.00 93.88 70 ILE A CA 1
ATOM 531 C C . ILE A 1 70 ? -6.397 -7.639 0.447 1.00 93.88 70 ILE A C 1
ATOM 533 O O . ILE A 1 70 ? -6.879 -8.112 -0.574 1.00 93.88 70 ILE A O 1
ATOM 537 N N . ASP A 1 71 ? -6.753 -8.025 1.673 1.00 92.75 71 ASP A N 1
ATOM 538 C CA . ASP A 1 71 ? -7.755 -9.065 1.968 1.00 92.75 71 ASP A CA 1
ATOM 539 C C . ASP A 1 71 ? -9.157 -8.712 1.434 1.00 92.75 71 ASP A C 1
ATOM 541 O O . ASP A 1 71 ? -9.893 -9.555 0.935 1.00 92.75 71 ASP A O 1
ATOM 545 N N . ALA A 1 72 ? -9.525 -7.428 1.455 1.00 91.94 72 ALA A N 1
ATOM 546 C CA . ALA A 1 72 ? -10.778 -6.954 0.869 1.00 91.94 72 ALA A CA 1
ATOM 547 C C . ALA A 1 72 ? -10.760 -6.906 -0.674 1.00 91.94 72 ALA A C 1
ATOM 549 O O . ALA A 1 72 ? -11.792 -6.612 -1.281 1.00 91.94 72 ALA A O 1
ATOM 550 N N . GLY A 1 73 ? -9.610 -7.137 -1.318 1.00 91.94 73 GLY A N 1
ATOM 551 C CA . GLY A 1 73 ? -9.470 -7.095 -2.775 1.00 91.94 73 GLY A CA 1
ATOM 552 C C . GLY A 1 73 ? -9.714 -5.713 -3.393 1.00 91.94 73 GLY A C 1
ATOM 553 O O . GLY A 1 73 ? -10.080 -5.625 -4.561 1.00 91.94 73 GLY A O 1
ATOM 554 N N . VAL A 1 74 ? -9.536 -4.629 -2.627 1.00 93.69 74 VAL A N 1
ATOM 555 C CA . VAL A 1 74 ? -9.794 -3.245 -3.087 1.00 93.69 74 VAL A CA 1
ATOM 556 C C . VAL A 1 74 ? -8.558 -2.557 -3.675 1.00 93.69 74 VAL A C 1
ATOM 558 O O . VAL A 1 74 ? -8.591 -1.366 -3.981 1.00 93.69 74 VAL A O 1
ATOM 561 N N . LEU A 1 75 ? -7.451 -3.291 -3.807 1.00 91.50 75 LEU A N 1
ATOM 562 C CA . LEU A 1 75 ? -6.178 -2.789 -4.309 1.00 91.50 75 LEU A CA 1
ATOM 563 C C . LEU A 1 75 ? -5.746 -3.559 -5.550 1.00 91.50 75 LEU A C 1
ATOM 565 O O . LEU A 1 75 ? -5.754 -4.787 -5.571 1.00 91.50 75 LEU A O 1
ATOM 569 N N . GLU A 1 76 ? -5.259 -2.816 -6.535 1.00 90.50 76 GLU A N 1
ATOM 570 C CA . GLU A 1 76 ? -4.572 -3.366 -7.694 1.00 90.50 76 GLU A CA 1
ATOM 571 C C . GLU A 1 76 ? -3.088 -3.007 -7.625 1.00 90.50 76 GLU A C 1
ATOM 573 O O . GLU A 1 76 ? -2.703 -1.901 -7.231 1.00 90.50 76 GLU A O 1
ATOM 578 N N . TYR A 1 77 ? -2.235 -3.952 -8.013 1.00 88.88 77 TYR A N 1
ATOM 579 C CA . TYR A 1 77 ? -0.811 -3.714 -8.188 1.00 88.88 77 TYR A CA 1
ATOM 580 C C . TYR A 1 77 ? -0.399 -4.127 -9.596 1.00 88.88 77 TYR A C 1
ATOM 582 O O . TYR A 1 77 ? -0.871 -5.123 -10.140 1.00 88.88 77 TYR A O 1
ATOM 590 N N . THR A 1 78 ? 0.520 -3.365 -10.173 1.00 88.38 78 THR A N 1
ATOM 591 C CA . THR A 1 78 ? 1.126 -3.676 -11.465 1.00 88.38 78 THR A CA 1
ATOM 592 C C . THR A 1 78 ? 2.596 -3.984 -11.262 1.00 88.38 78 THR A C 1
ATOM 594 O O . THR A 1 78 ? 3.303 -3.265 -10.548 1.00 88.38 78 THR A O 1
ATOM 597 N N . GLU A 1 79 ? 3.067 -5.043 -11.905 1.00 83.94 79 GLU A N 1
ATOM 598 C CA . GLU A 1 79 ? 4.494 -5.310 -11.998 1.00 83.94 79 GLU A CA 1
ATOM 599 C C . GLU A 1 79 ? 5.141 -4.281 -12.922 1.00 83.94 79 GLU A C 1
ATOM 601 O O . GLU A 1 79 ? 4.646 -4.011 -14.016 1.00 83.94 79 GLU A O 1
ATOM 606 N N . ILE A 1 80 ? 6.244 -3.694 -12.467 1.00 80.19 80 ILE A N 1
ATOM 607 C CA . ILE A 1 80 ? 7.066 -2.830 -13.305 1.00 80.19 80 ILE A CA 1
ATOM 608 C C . ILE A 1 80 ? 8.176 -3.707 -13.872 1.00 80.19 80 ILE A C 1
ATOM 610 O O . ILE A 1 80 ? 8.988 -4.245 -13.115 1.00 80.19 80 ILE A O 1
ATOM 614 N N . ASP A 1 81 ? 8.202 -3.860 -15.195 1.00 79.56 81 ASP A N 1
ATOM 615 C CA . ASP A 1 81 ? 9.328 -4.494 -15.872 1.00 79.56 81 ASP A CA 1
ATOM 616 C C . ASP A 1 81 ? 10.538 -3.554 -15.814 1.00 79.56 81 ASP A C 1
ATOM 618 O O . ASP A 1 81 ? 10.617 -2.544 -16.520 1.00 79.56 81 ASP A O 1
ATOM 622 N N . ALA A 1 82 ? 11.493 -3.902 -14.953 1.00 72.81 82 ALA A N 1
ATOM 623 C CA . ALA A 1 82 ? 12.710 -3.133 -14.743 1.00 72.81 82 ALA A CA 1
ATOM 624 C C . ALA A 1 82 ? 13.551 -2.987 -16.024 1.00 72.81 82 ALA A C 1
ATOM 626 O O . ALA A 1 82 ? 14.2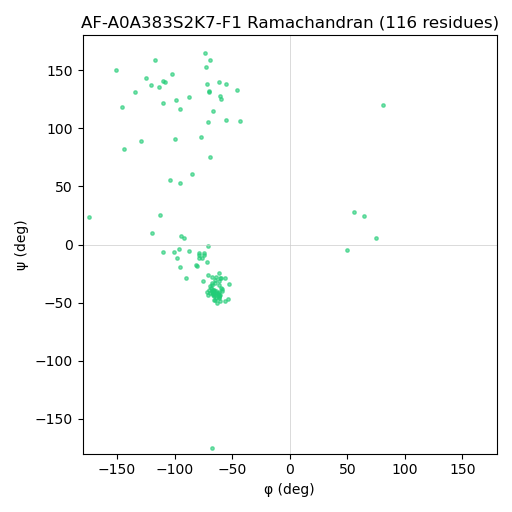50 -1.985 -16.175 1.00 72.81 82 ALA A O 1
ATOM 627 N N . ALA A 1 83 ? 13.492 -3.947 -16.956 1.00 74.19 83 ALA A N 1
ATOM 628 C CA . ALA A 1 83 ? 14.213 -3.852 -18.223 1.00 74.19 83 ALA A CA 1
ATOM 629 C C . ALA A 1 83 ? 13.569 -2.814 -19.150 1.00 74.19 83 ALA A C 1
ATOM 631 O O . ALA A 1 83 ? 14.278 -2.018 -19.769 1.00 74.19 83 ALA A O 1
ATOM 632 N N . ALA A 1 84 ? 12.236 -2.776 -19.196 1.00 72.31 84 ALA A N 1
ATOM 633 C CA . ALA A 1 84 ? 11.490 -1.783 -19.959 1.00 72.31 84 ALA A CA 1
ATOM 634 C C . ALA A 1 84 ? 11.659 -0.367 -19.383 1.00 72.31 84 ALA A C 1
ATOM 636 O O . ALA A 1 84 ? 11.875 0.577 -20.140 1.00 72.31 84 ALA A O 1
ATOM 637 N N . GLU A 1 85 ? 11.638 -0.209 -18.056 1.00 68.94 85 GLU A N 1
ATOM 638 C CA . GLU A 1 85 ? 11.858 1.090 -17.406 1.00 68.94 85 GLU A CA 1
ATOM 639 C C . GLU A 1 85 ? 13.305 1.582 -17.585 1.00 68.94 85 GLU A C 1
ATOM 641 O O . GLU A 1 85 ? 13.537 2.754 -17.888 1.00 68.94 85 GLU A O 1
ATOM 646 N N . ALA A 1 86 ? 14.292 0.686 -17.475 1.00 71.38 86 ALA A N 1
ATOM 647 C CA . ALA A 1 86 ? 15.691 1.011 -17.744 1.00 71.38 86 ALA A CA 1
ATOM 648 C C . ALA A 1 86 ? 15.921 1.388 -19.214 1.00 71.38 86 ALA A C 1
ATOM 650 O O . ALA A 1 86 ? 16.657 2.335 -19.486 1.00 71.38 86 ALA A O 1
ATOM 651 N N . ALA A 1 87 ? 15.271 0.695 -20.154 1.00 75.12 87 ALA A N 1
ATOM 652 C CA . ALA A 1 87 ? 15.319 1.039 -21.570 1.00 75.12 87 ALA A CA 1
ATOM 653 C C . ALA A 1 87 ? 14.653 2.394 -21.844 1.00 75.12 87 ALA A C 1
ATOM 655 O O . ALA A 1 87 ? 15.247 3.221 -22.525 1.00 75.12 87 ALA A O 1
ATOM 656 N N . ALA A 1 88 ? 13.485 2.671 -21.256 1.00 74.75 88 ALA A N 1
ATOM 657 C CA . ALA A 1 88 ? 12.804 3.959 -21.384 1.00 74.75 88 ALA A CA 1
ATOM 658 C C . ALA A 1 88 ? 13.641 5.115 -20.811 1.00 74.75 88 ALA A C 1
ATOM 660 O O . ALA A 1 88 ? 13.755 6.170 -21.431 1.00 74.75 88 ALA A O 1
ATOM 661 N N . ARG A 1 89 ? 14.292 4.906 -19.659 1.00 72.38 89 ARG A N 1
ATOM 662 C CA . ARG A 1 89 ? 15.204 5.891 -19.062 1.00 72.38 89 ARG A CA 1
ATOM 663 C C . ARG A 1 89 ? 16.478 6.078 -19.887 1.00 72.38 89 ARG A C 1
ATOM 665 O O . ARG A 1 89 ? 16.963 7.200 -19.993 1.00 72.38 89 ARG A O 1
ATOM 672 N N . ALA A 1 90 ? 17.016 5.004 -20.465 1.00 76.19 90 ALA A N 1
ATOM 673 C CA . ALA A 1 90 ? 18.161 5.073 -21.368 1.00 76.19 90 ALA A CA 1
ATOM 674 C C . ALA A 1 90 ? 17.810 5.787 -22.679 1.00 76.19 90 ALA A C 1
ATOM 676 O O . ALA A 1 90 ? 18.650 6.496 -23.213 1.00 76.19 90 ALA A O 1
ATOM 677 N N . GLU A 1 91 ? 16.586 5.629 -23.179 1.00 71.94 91 GLU A N 1
ATOM 678 C CA . GLU A 1 91 ? 16.103 6.328 -24.369 1.00 71.94 91 GLU A CA 1
ATOM 679 C C . GLU A 1 91 ? 15.872 7.818 -24.090 1.00 71.94 91 GLU A C 1
ATOM 681 O O . GLU A 1 91 ? 16.342 8.654 -24.852 1.00 71.94 91 GLU A O 1
ATOM 686 N N . ALA A 1 92 ? 15.271 8.166 -22.946 1.00 72.44 92 ALA A N 1
ATOM 687 C CA . ALA A 1 92 ? 15.142 9.557 -22.500 1.00 72.44 92 ALA A CA 1
ATOM 688 C C . ALA A 1 92 ? 16.504 10.248 -22.293 1.00 72.44 92 ALA A C 1
ATOM 690 O O . ALA A 1 92 ? 16.618 11.456 -22.456 1.00 72.44 92 ALA A O 1
ATOM 691 N N . ALA A 1 93 ? 17.551 9.491 -21.952 1.00 71.81 93 ALA A N 1
ATOM 692 C CA . ALA A 1 93 ? 18.912 10.012 -21.824 1.00 71.81 93 ALA A CA 1
ATOM 693 C C . ALA A 1 93 ? 19.637 10.208 -23.170 1.00 71.81 93 ALA A C 1
ATOM 695 O O . ALA A 1 93 ? 20.709 10.808 -23.186 1.00 71.81 93 ALA A O 1
ATOM 696 N N . LYS A 1 94 ? 19.094 9.693 -24.281 1.00 68.12 94 LYS A N 1
ATOM 697 C CA . LYS A 1 94 ? 19.653 9.859 -25.633 1.00 68.12 94 LYS A CA 1
ATOM 698 C C . LYS A 1 94 ? 19.036 11.030 -26.388 1.00 68.12 94 LYS A C 1
ATOM 700 O O . LYS A 1 94 ? 19.304 11.137 -27.580 1.00 68.12 94 LYS A O 1
ATOM 705 N N . ASP A 1 95 ? 18.204 11.843 -25.736 1.00 65.88 95 ASP A N 1
ATOM 706 C CA . ASP A 1 95 ? 17.551 12.984 -26.369 1.00 65.88 95 ASP A CA 1
ATOM 707 C C . ASP A 1 95 ? 18.610 13.908 -27.006 1.00 65.88 95 ASP A C 1
ATOM 709 O O . ASP A 1 95 ? 19.373 14.557 -26.282 1.00 65.88 95 ASP A O 1
ATOM 713 N N . PRO A 1 96 ? 18.726 13.920 -28.348 1.00 61.19 96 PRO A N 1
ATOM 714 C CA . PRO A 1 96 ? 19.770 14.663 -29.041 1.00 61.19 96 PRO A CA 1
ATOM 715 C C . PRO A 1 96 ? 19.505 16.175 -29.034 1.00 61.19 96 PRO A C 1
ATOM 717 O O . PRO A 1 96 ? 20.391 16.934 -29.414 1.00 61.19 96 PRO A O 1
ATOM 720 N N . ASP A 1 97 ? 18.323 16.617 -28.586 1.00 63.34 97 ASP A N 1
ATOM 721 C CA . ASP A 1 97 ? 17.963 18.035 -28.494 1.00 63.34 97 ASP A CA 1
ATOM 722 C C . ASP A 1 97 ? 18.567 18.736 -27.255 1.00 63.34 97 ASP A C 1
ATOM 724 O O . ASP A 1 97 ? 18.507 19.961 -27.152 1.00 63.34 97 ASP A O 1
ATOM 728 N N . PHE A 1 98 ? 19.212 17.999 -26.336 1.00 54.94 98 PHE A N 1
ATOM 729 C CA . PHE A 1 98 ? 20.054 18.558 -25.263 1.00 54.94 98 PHE A CA 1
ATOM 730 C C . PHE A 1 98 ? 21.543 18.574 -25.663 1.00 54.94 98 PHE A C 1
ATOM 732 O O . PHE A 1 98 ? 22.414 18.089 -24.940 1.00 54.94 98 PHE A O 1
ATOM 739 N N . ASP A 1 99 ? 21.854 19.157 -26.823 1.00 60.03 99 ASP A N 1
ATOM 740 C CA . ASP A 1 99 ? 23.227 19.512 -27.188 1.00 60.03 99 ASP A CA 1
ATOM 741 C C . ASP A 1 99 ? 23.632 20.789 -26.432 1.00 60.03 99 ASP A C 1
ATOM 743 O O . ASP A 1 99 ? 2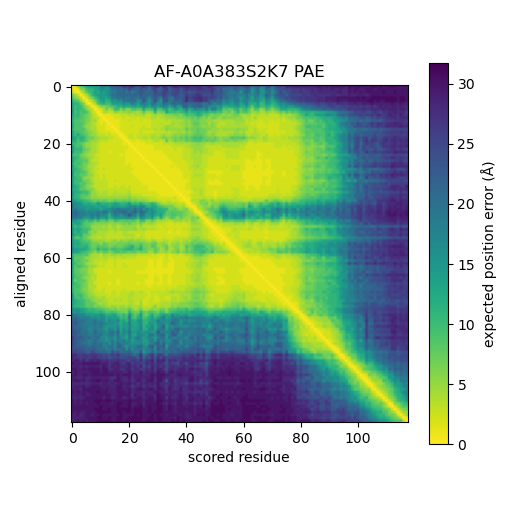3.386 21.913 -26.875 1.00 60.03 99 ASP A O 1
ATOM 747 N N . PHE A 1 100 ? 24.252 20.636 -25.256 1.00 59.72 100 PHE A N 1
ATOM 748 C CA . PHE A 1 100 ? 25.147 21.678 -24.746 1.00 59.72 100 PHE A CA 1
ATOM 749 C C . PHE A 1 100 ? 26.383 21.669 -25.647 1.00 59.72 100 PHE A C 1
ATOM 751 O O . PHE A 1 100 ? 27.429 21.141 -25.263 1.00 59.72 100 PHE A O 1
ATOM 758 N N . GLY A 1 101 ? 26.231 22.216 -26.858 1.00 59.03 101 GLY A N 1
ATOM 759 C CA . GLY A 1 101 ? 27.340 22.449 -27.771 1.00 59.03 101 GLY A CA 1
ATOM 760 C C . GLY A 1 101 ? 28.473 23.091 -26.983 1.00 59.03 101 GLY A C 1
ATOM 761 O O . GLY A 1 101 ? 28.212 23.965 -26.152 1.00 59.03 101 GLY A O 1
ATOM 762 N N . ASP A 1 102 ? 29.688 22.571 -27.165 1.00 65.94 102 ASP A N 1
ATOM 763 C CA . ASP A 1 102 ? 30.852 22.889 -26.339 1.00 65.94 102 ASP A CA 1
ATOM 764 C C . ASP A 1 102 ? 30.928 24.404 -26.054 1.00 65.94 102 ASP A C 1
ATOM 766 O O . ASP A 1 102 ? 31.259 25.183 -26.952 1.00 65.94 102 ASP A O 1
ATOM 770 N N . PRO A 1 103 ? 30.606 24.854 -24.823 1.00 64.38 103 PRO A N 1
ATOM 771 C CA . PRO A 1 103 ? 30.420 26.272 -24.521 1.00 64.38 103 PRO A CA 1
ATOM 772 C C . PRO A 1 103 ? 31.738 27.058 -24.536 1.00 64.38 103 PRO A C 1
ATOM 774 O O . PRO A 1 103 ? 31.740 28.265 -24.290 1.00 64.38 103 PRO A O 1
ATOM 777 N N . LEU A 1 104 ? 32.863 26.378 -24.779 1.00 60.09 104 LEU A N 1
ATOM 778 C CA . LEU A 1 104 ? 34.199 26.954 -24.866 1.00 60.09 104 LEU A CA 1
ATOM 779 C C . LEU A 1 104 ? 34.761 26.944 -26.297 1.00 60.09 104 LEU A C 1
ATOM 781 O O . LEU A 1 104 ? 35.799 27.564 -26.522 1.00 60.09 104 LEU A O 1
ATOM 785 N N . ALA A 1 105 ? 34.080 26.327 -27.272 1.00 63.56 105 ALA A N 1
ATOM 786 C CA . ALA A 1 105 ? 34.544 26.293 -28.662 1.00 63.56 105 ALA A CA 1
ATOM 787 C C . ALA A 1 105 ? 34.661 27.701 -29.285 1.00 63.56 105 ALA A C 1
ATOM 789 O O . ALA A 1 105 ? 35.562 27.960 -30.083 1.00 63.56 105 ALA A O 1
ATOM 790 N N . ASP A 1 106 ? 33.814 28.641 -28.856 1.00 59.44 106 ASP A N 1
ATOM 791 C CA . ASP A 1 106 ? 33.846 30.037 -29.310 1.00 59.44 106 ASP A CA 1
ATOM 792 C C . ASP A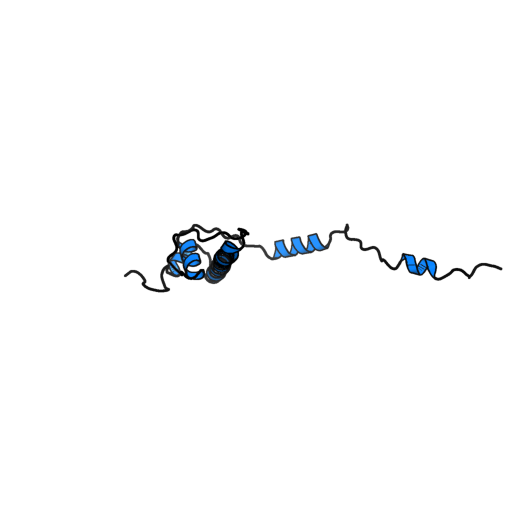 1 106 ? 34.982 30.871 -28.676 1.00 59.44 106 ASP A C 1
ATOM 794 O O . ASP A 1 106 ? 35.263 31.981 -29.132 1.00 59.44 106 ASP A O 1
ATOM 798 N N . LEU A 1 107 ? 35.660 30.368 -27.633 1.00 58.81 107 LEU A N 1
ATOM 799 C CA . LEU A 1 107 ? 36.749 31.081 -26.947 1.00 58.81 107 LEU A CA 1
ATOM 800 C C . LEU A 1 107 ? 38.129 30.800 -27.551 1.00 58.81 107 LEU A C 1
ATOM 802 O O . LEU A 1 107 ? 38.983 31.688 -27.528 1.00 58.81 107 LEU A O 1
ATOM 806 N N . ASP A 1 108 ? 38.337 29.625 -28.150 1.00 59.25 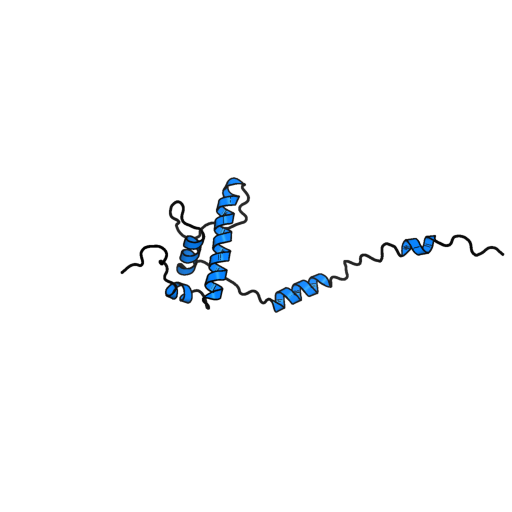108 ASP A N 1
ATOM 807 C CA . ASP A 1 108 ? 39.584 29.305 -28.861 1.00 59.25 108 ASP A CA 1
ATOM 808 C C . ASP A 1 108 ? 39.748 30.151 -30.137 1.00 59.25 108 ASP A C 1
ATOM 810 O O . ASP A 1 108 ? 40.864 30.500 -30.522 1.00 59.25 108 ASP A O 1
ATOM 814 N N . ALA A 1 109 ? 38.640 30.576 -30.755 1.00 57.72 109 ALA A N 1
ATOM 815 C CA . ALA A 1 109 ? 38.645 31.451 -31.930 1.00 57.72 109 ALA A CA 1
ATOM 816 C C . ALA A 1 109 ? 39.054 32.910 -31.627 1.00 57.72 109 ALA A C 1
ATOM 818 O O . ALA A 1 109 ? 39.370 33.666 -32.545 1.00 57.72 109 ALA A O 1
ATOM 819 N N . LEU A 1 110 ? 39.066 33.320 -30.353 1.00 57.69 110 LEU A N 1
ATOM 820 C CA . LEU A 1 110 ? 39.444 34.670 -29.907 1.00 57.69 110 LEU A CA 1
ATOM 821 C C . LEU A 1 110 ? 40.915 34.772 -29.456 1.00 57.69 110 LEU A C 1
ATOM 823 O O . LEU A 1 110 ? 41.373 35.869 -29.130 1.00 57.69 110 LEU A O 1
ATOM 827 N N . ALA A 1 111 ? 41.657 33.659 -29.431 1.00 58.56 111 ALA A N 1
ATOM 828 C CA . ALA A 1 111 ? 43.004 33.595 -28.862 1.00 58.56 111 ALA A CA 1
ATOM 829 C C . ALA A 1 111 ? 44.154 33.963 -29.828 1.00 58.56 111 ALA A C 1
ATOM 831 O O . ALA A 1 111 ? 45.286 34.081 -29.361 1.00 58.56 111 ALA A O 1
ATOM 832 N N . ASP A 1 112 ? 43.905 34.2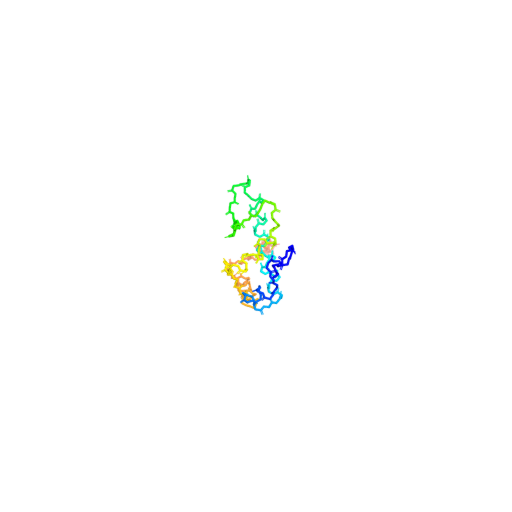08 -31.124 1.00 62.66 112 ASP A N 1
ATOM 833 C CA . ASP A 1 112 ? 44.944 34.713 -32.045 1.00 62.66 112 ASP A CA 1
ATOM 834 C C . ASP A 1 112 ? 44.509 35.956 -32.845 1.00 62.66 112 ASP A C 1
ATOM 836 O O . ASP A 1 112 ? 43.990 35.847 -33.957 1.00 62.66 112 ASP A O 1
ATOM 840 N N . PRO A 1 113 ? 44.742 37.167 -32.308 1.00 55.25 113 PRO A N 1
ATOM 841 C CA . PRO A 1 113 ? 44.663 38.402 -33.070 1.00 55.25 113 PRO A CA 1
ATOM 842 C C . PRO A 1 113 ? 46.064 38.954 -33.402 1.00 55.25 113 PRO A C 1
ATOM 844 O O . PRO A 1 113 ? 46.351 40.101 -33.048 1.00 55.25 113 PRO A O 1
ATOM 847 N N . GLY A 1 114 ? 46.968 38.200 -34.050 1.00 60.38 114 GLY A N 1
ATOM 848 C CA . GLY A 1 114 ? 48.254 38.826 -34.397 1.00 60.38 114 GLY A CA 1
ATOM 849 C C . GLY A 1 114 ? 49.303 38.109 -35.242 1.00 60.38 114 GLY A C 1
ATOM 850 O O . GLY A 1 114 ? 50.463 38.505 -35.133 1.00 60.38 114 GLY A O 1
ATOM 851 N N . SER A 1 115 ? 48.975 37.129 -36.086 1.00 61.03 115 SER A N 1
ATOM 852 C CA . SER A 1 115 ? 49.989 36.453 -36.921 1.00 61.03 115 SER A CA 1
ATOM 853 C C . SER A 1 115 ? 49.890 36.693 -38.435 1.00 61.03 115 SER A C 1
ATOM 855 O O . SER A 1 115 ? 50.422 35.898 -39.201 1.00 61.03 115 SER A O 1
ATOM 857 N N . ASP A 1 116 ? 49.304 37.809 -38.886 1.00 55.72 116 ASP A N 1
ATOM 858 C CA . ASP A 1 116 ? 49.369 38.182 -40.309 1.00 55.72 116 ASP A CA 1
ATOM 859 C C . ASP A 1 116 ? 49.470 39.703 -40.522 1.00 55.72 116 ASP A C 1
ATOM 861 O O . ASP A 1 116 ? 48.487 40.399 -40.767 1.00 55.72 116 ASP A O 1
ATOM 865 N N . LEU A 1 117 ? 50.691 40.230 -40.416 1.00 50.12 117 LEU A N 1
ATOM 866 C CA . LEU A 1 117 ? 51.149 41.400 -41.168 1.00 50.12 117 LEU A CA 1
ATOM 867 C C . LEU A 1 117 ? 52.638 41.201 -41.477 1.00 50.12 117 LEU A C 1
ATOM 869 O O . LEU A 1 117 ? 53.463 41.052 -40.573 1.00 50.12 117 LEU A O 1
ATOM 873 N N . ALA A 1 118 ? 52.909 41.146 -42.779 1.00 48.09 118 ALA A N 1
ATOM 874 C CA . ALA A 1 118 ? 54.216 41.109 -43.422 1.00 48.09 118 ALA A CA 1
ATOM 875 C C . ALA A 1 118 ? 55.102 42.324 -43.096 1.00 48.09 118 ALA A C 1
ATOM 877 O O . ALA A 1 118 ? 54.552 43.396 -42.748 1.00 48.09 118 ALA A O 1
#

Secondary structure (DSSP, 8-state):
----SS--S-HHHHHHHSS-HHHHHHHHHHHHHHHHHHHHHTTTT---S---SS---TT--HHHHHHHHHHTT--------HHHHHHHHHHHTT-TT-----TTHHHHTTS---S---

Nearest PDB structures (foldseek):
  6tyf-assembly1_E  TM=9.732E-01  e=1.300E-08  Mycobacterium tuberculosis
  6fbv-assembly1_E  TM=9.578E-01  e=9.088E-09  Mycobacterium tuberculosis H37Rv
  7p5x-assembly1_AE  TM=9.518E-01  e=4.832E-08  Mycolicibacterium smegmatis MC2 155
  8dy7-assembly1_E  TM=9.716E-01  e=7.788E-08  Streptomyces venezuelae
  6vvt-assembly1_E  TM=9.131E-01  e=4.552E-08  Mycolicibacterium smegmatis MC2 155

Sequence (118 aa):
MTPEGSTAPSVDDLLEHVDSKYRLVLVAAKRARQINAYYSQLGEGLLENVGPLVDTGPQEKPLSIAMREIDAGVLEYTEIDAAAEAAARAEAAKDPDFDFGDPLADLDALADPGSDLA

pLDDT: mean 78.83, std 15.1, range [38.66, 96.5]